Protein AF-A0A524MIC6-F1 (afdb_monomer_lite)

Foldseek 3Di:
DVVVVVVVVVVPVVDPPDAAEEDEDEDAADLPPDPVSVVVVVVVVVVCVVDVRYDYDYHYPHDPD

Radius of gyration: 20.26 Å; chains: 1; bounding box: 34×16×63 Å

Secondary structure (DSSP, 8-state):
-HHHHHHHHHHHHS---PPPEEEEEEESS-STT-HHHHHHHHHHHHHHHH-TTEEEEEEE-TT--

Structure (mmCIF, N/CA/C/O backbone):
data_AF-A0A524MIC6-F1
#
_entry.id   AF-A0A524MIC6-F1
#
loop_
_atom_site.group_PDB
_atom_site.id
_atom_site.type_symbol
_atom_site.label_atom_id
_atom_site.label_alt_id
_atom_site.label_comp_id
_atom_site.label_asym_id
_atom_site.label_entity_id
_atom_site.label_seq_id
_atom_site.pdbx_PDB_ins_code
_atom_site.Cartn_x
_atom_site.Cartn_y
_atom_site.Cartn_z
_atom_site.occupancy
_atom_site.B_iso_or_equiv
_atom_site.auth_seq_id
_atom_site.auth_comp_id
_atom_site.auth_asym_id
_atom_site.auth_atom_id
_atom_site.pdbx_PDB_model_num
ATOM 1 N N . MET A 1 1 ? -19.710 0.886 45.335 1.00 68.56 1 MET A N 1
ATOM 2 C CA . MET A 1 1 ? -18.469 1.062 44.541 1.00 68.56 1 MET A CA 1
ATOM 3 C C . MET A 1 1 ? -18.087 -0.196 43.760 1.00 68.56 1 MET A C 1
ATOM 5 O O . MET A 1 1 ? -18.014 -0.102 42.546 1.00 68.56 1 MET A O 1
ATOM 9 N N . ARG A 1 2 ? -17.946 -1.377 44.387 1.00 76.50 2 ARG A N 1
ATOM 10 C CA . ARG A 1 2 ? -17.647 -2.651 43.683 1.00 76.50 2 ARG A CA 1
ATOM 11 C C . ARG A 1 2 ? -18.632 -3.013 42.560 1.00 76.50 2 ARG A C 1
ATOM 13 O O . ARG A 1 2 ? -18.205 -3.391 41.481 1.00 76.50 2 ARG A O 1
ATOM 20 N N . THR A 1 3 ? -19.933 -2.851 42.785 1.00 73.12 3 THR A N 1
ATOM 21 C CA . THR A 1 3 ? -20.983 -3.135 41.787 1.00 73.12 3 THR A CA 1
ATOM 22 C C . THR A 1 3 ? -20.969 -2.173 40.598 1.00 73.12 3 THR A C 1
ATOM 24 O O . THR A 1 3 ? -21.161 -2.603 39.468 1.00 73.12 3 THR A O 1
ATOM 27 N N . LEU A 1 4 ? -20.673 -0.891 40.834 1.00 72.12 4 LEU A N 1
ATOM 28 C CA . LEU A 1 4 ? -20.529 0.114 39.774 1.00 72.12 4 LEU A CA 1
ATOM 29 C C . LEU A 1 4 ? -19.299 -0.180 38.898 1.00 72.12 4 LEU A C 1
ATOM 31 O O . LEU A 1 4 ? -19.356 -0.075 37.680 1.00 72.12 4 LEU A O 1
ATOM 35 N N . MET A 1 5 ? -18.206 -0.615 39.527 1.00 73.19 5 MET A N 1
ATOM 36 C CA . MET A 1 5 ? -16.955 -0.963 38.854 1.00 73.19 5 MET A CA 1
ATOM 37 C C . MET A 1 5 ? -17.091 -2.225 37.983 1.00 73.19 5 MET A C 1
ATOM 39 O O . MET A 1 5 ? -16.567 -2.252 36.874 1.00 73.19 5 MET A O 1
ATOM 43 N N . LEU A 1 6 ? -17.852 -3.234 38.435 1.00 73.81 6 LEU A N 1
ATOM 44 C CA . LEU A 1 6 ? -18.178 -4.407 37.611 1.00 73.81 6 LEU A CA 1
ATOM 45 C C . LEU A 1 6 ? -19.063 -4.053 36.405 1.00 73.81 6 LEU A C 1
ATOM 47 O O . LEU A 1 6 ? -18.853 -4.597 35.325 1.00 73.81 6 LEU A O 1
ATOM 51 N N . ALA A 1 7 ? -20.028 -3.144 36.571 1.00 70.38 7 ALA A N 1
ATOM 52 C CA . ALA A 1 7 ? -20.914 -2.730 35.484 1.00 70.38 7 ALA A CA 1
ATOM 53 C C . ALA A 1 7 ? -20.172 -1.943 34.386 1.00 70.38 7 ALA A C 1
ATOM 55 O O . ALA A 1 7 ? -20.383 -2.204 33.206 1.00 70.38 7 ALA A O 1
ATOM 56 N N . VAL A 1 8 ? -19.255 -1.040 34.756 1.00 69.31 8 VAL A N 1
ATOM 57 C CA . VAL A 1 8 ? -18.416 -0.295 33.794 1.00 69.31 8 VAL A CA 1
ATOM 58 C C . VAL A 1 8 ? -17.473 -1.233 33.034 1.00 69.31 8 VAL A C 1
ATOM 60 O O . VAL A 1 8 ? -17.331 -1.110 31.821 1.00 69.31 8 VAL A O 1
ATOM 63 N N . LEU A 1 9 ? -16.884 -2.220 33.717 1.00 69.62 9 LEU A N 1
ATOM 64 C CA . LEU A 1 9 ? -16.025 -3.222 33.082 1.00 69.62 9 LEU A CA 1
ATOM 65 C C . LEU A 1 9 ? -16.799 -4.080 32.065 1.00 69.62 9 LEU A C 1
ATOM 67 O O . LEU A 1 9 ? -16.312 -4.315 30.963 1.00 69.62 9 LEU A O 1
ATOM 71 N N . ALA A 1 10 ? -18.019 -4.504 32.413 1.00 65.81 10 ALA A N 1
ATOM 72 C CA . ALA A 1 10 ? -18.896 -5.255 31.517 1.00 65.81 10 ALA A CA 1
ATOM 73 C C . ALA A 1 10 ? -19.337 -4.429 30.295 1.00 65.81 10 ALA A C 1
ATOM 75 O O . ALA A 1 10 ? -19.456 -4.975 29.204 1.00 65.81 10 ALA A O 1
ATOM 76 N N . MET A 1 11 ? -19.530 -3.115 30.452 1.00 62.47 11 MET A N 1
ATOM 77 C CA . MET A 1 11 ? -19.922 -2.219 29.360 1.00 62.47 11 MET A CA 1
ATO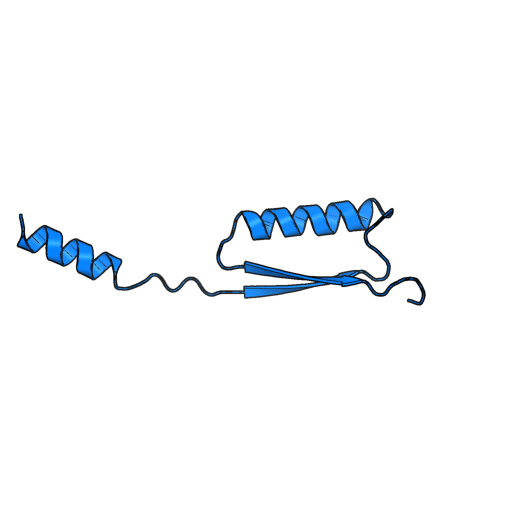M 78 C C . MET A 1 11 ? -18.761 -1.906 28.401 1.00 62.47 11 MET A C 1
ATOM 80 O O . MET A 1 11 ? -18.995 -1.780 27.206 1.00 62.47 11 MET A O 1
ATOM 84 N N . CYS A 1 12 ? -17.510 -1.880 28.882 1.00 61.53 12 CYS A N 1
ATOM 85 C CA . CYS A 1 12 ? -16.319 -1.834 28.019 1.00 61.53 12 CYS A CA 1
ATOM 86 C C . CYS A 1 12 ? -16.088 -3.136 27.228 1.00 61.53 12 CYS A C 1
ATOM 88 O O . CYS A 1 12 ? -15.433 -3.110 26.190 1.00 61.53 12 CYS A O 1
ATOM 90 N N . LEU A 1 13 ? -16.597 -4.273 27.718 1.00 57.75 13 LEU A N 1
ATOM 91 C CA . LEU A 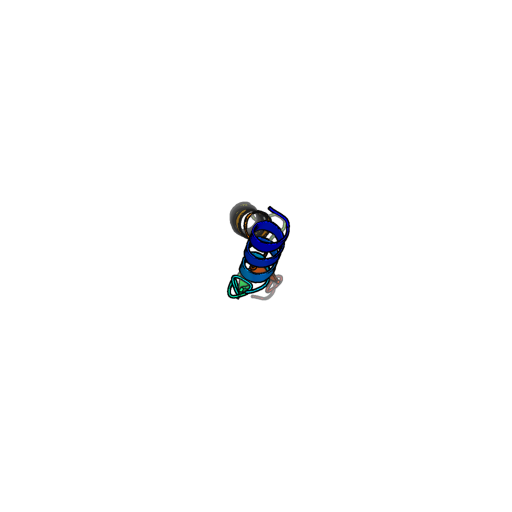1 13 ? -16.473 -5.585 27.068 1.00 57.75 13 LEU A CA 1
ATOM 92 C C . LEU A 1 13 ? -17.498 -5.808 25.947 1.00 57.75 13 LEU A C 1
ATOM 94 O O . LEU A 1 13 ? -17.293 -6.691 25.114 1.00 57.75 13 LEU A O 1
ATOM 98 N N . VAL A 1 14 ? -18.576 -5.016 25.894 1.00 58.50 14 VAL A N 1
ATOM 99 C CA . VAL A 1 14 ? -19.481 -4.963 24.735 1.00 58.50 14 VAL A CA 1
ATOM 100 C C . VAL A 1 14 ? -18.762 -4.162 23.653 1.00 58.50 14 VAL A C 1
ATOM 102 O O . VAL A 1 14 ? -18.927 -2.954 23.514 1.00 58.50 14 VAL A O 1
ATOM 105 N N . GLY A 1 15 ? -17.845 -4.858 22.986 1.00 58.25 15 GLY A N 1
ATOM 106 C CA . GLY A 1 15 ? -16.850 -4.300 22.090 1.00 58.25 15 GLY A CA 1
ATOM 107 C C . GLY A 1 15 ? -17.453 -3.401 21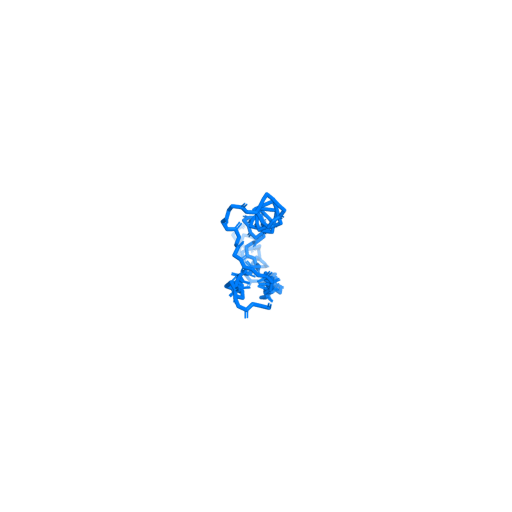.022 1.00 58.25 15 GLY A C 1
ATOM 108 O O . GLY A 1 15 ? -18.403 -3.761 20.328 1.00 58.25 15 GLY A O 1
ATOM 109 N N . ILE A 1 16 ? -16.837 -2.236 20.865 1.00 65.00 16 ILE A N 1
ATOM 110 C CA . ILE A 1 16 ? -16.940 -1.444 19.648 1.00 65.00 16 ILE A CA 1
ATOM 111 C C . ILE A 1 16 ? -16.326 -2.311 18.546 1.00 65.00 16 ILE A C 1
ATOM 113 O O . ILE A 1 16 ? -15.106 -2.441 18.461 1.00 65.00 16 ILE A O 1
ATOM 117 N N . THR A 1 17 ? -17.154 -2.972 17.740 1.00 65.38 17 THR A N 1
ATOM 118 C CA . THR A 1 17 ? -16.679 -3.643 16.529 1.00 65.38 17 THR A CA 1
ATOM 119 C C . THR A 1 17 ? -16.317 -2.557 15.524 1.00 65.38 17 THR A C 1
ATOM 121 O O . THR A 1 17 ? -17.191 -2.029 14.836 1.00 65.38 17 THR A O 1
ATOM 124 N N . VAL A 1 18 ? -15.042 -2.177 15.477 1.00 69.50 18 VAL A N 1
ATOM 125 C CA . VAL A 1 18 ? -14.515 -1.369 14.376 1.00 69.50 18 VAL A CA 1
ATOM 126 C C . VAL A 1 18 ? -14.445 -2.292 13.159 1.00 69.50 18 VAL A C 1
ATOM 128 O O . VAL A 1 18 ? -13.875 -3.381 13.241 1.00 69.50 18 VAL A O 1
ATOM 131 N N . ALA A 1 19 ? -15.120 -1.921 12.072 1.00 79.44 19 ALA A N 1
ATOM 132 C CA . ALA A 1 19 ? -15.095 -2.698 10.839 1.00 79.44 19 ALA A CA 1
ATOM 133 C C . ALA A 1 19 ? -13.673 -2.674 10.269 1.00 79.44 19 ALA A C 1
ATOM 135 O O . ALA A 1 19 ? -13.136 -1.595 10.065 1.00 79.44 19 ALA A O 1
ATOM 136 N N . ALA A 1 20 ? -13.077 -3.844 10.035 1.00 89.50 20 ALA A N 1
ATOM 137 C CA . ALA A 1 20 ? -11.764 -3.936 9.409 1.00 89.50 20 ALA A CA 1
ATOM 138 C C . ALA A 1 20 ? -11.876 -3.838 7.880 1.00 89.50 20 ALA A C 1
ATOM 140 O O . ALA A 1 20 ? -12.806 -4.399 7.293 1.00 89.50 20 ALA A O 1
ATOM 141 N N . TYR A 1 21 ? -10.924 -3.156 7.243 1.00 92.00 21 TYR A N 1
ATOM 142 C CA . TYR A 1 21 ? -10.890 -2.929 5.799 1.00 92.00 21 TYR A CA 1
ATOM 143 C C . TYR A 1 21 ? -9.560 -3.372 5.192 1.00 92.00 21 TYR A C 1
ATOM 145 O O . TYR A 1 21 ? -8.490 -2.966 5.641 1.00 92.00 21 TYR A O 1
ATOM 153 N N . ASP A 1 22 ? -9.638 -4.124 4.097 1.00 95.06 22 ASP A N 1
ATOM 154 C CA . ASP A 1 22 ? -8.477 -4.482 3.287 1.00 95.06 22 ASP A CA 1
ATOM 155 C C . ASP A 1 22 ? -8.436 -3.609 2.028 1.00 95.06 22 ASP A C 1
ATOM 157 O O . ASP A 1 22 ? -9.370 -3.608 1.222 1.00 95.06 22 ASP A O 1
ATOM 161 N N . VAL A 1 23 ? -7.345 -2.862 1.847 1.00 94.06 23 VAL A N 1
ATOM 162 C CA . VAL A 1 23 ? -7.143 -1.956 0.709 1.00 94.06 23 VAL A CA 1
ATOM 163 C C . VAL A 1 23 ? -6.030 -2.490 -0.188 1.00 94.06 23 VAL A C 1
ATOM 165 O O . VAL A 1 23 ? -4.969 -2.899 0.282 1.00 94.06 23 VAL A O 1
ATOM 168 N N . ALA A 1 24 ? -6.245 -2.456 -1.504 1.00 96.56 24 ALA A N 1
ATOM 169 C CA . ALA A 1 24 ? -5.222 -2.791 -2.488 1.00 96.56 24 ALA A CA 1
ATOM 170 C C . ALA A 1 24 ? -4.948 -1.612 -3.427 1.00 96.56 24 ALA A C 1
ATOM 172 O O . ALA A 1 24 ? -5.877 -0.944 -3.880 1.00 96.56 24 ALA A O 1
ATOM 173 N N . ILE A 1 25 ? -3.673 -1.391 -3.748 1.00 96.00 25 ILE A N 1
ATOM 174 C CA . ILE A 1 25 ? -3.228 -0.402 -4.735 1.00 96.00 25 ILE A CA 1
ATOM 175 C C . ILE A 1 25 ? -2.519 -1.123 -5.865 1.00 96.00 25 ILE A C 1
ATOM 177 O O . ILE A 1 25 ? -1.591 -1.894 -5.630 1.00 96.00 25 ILE A O 1
ATOM 181 N N . PHE A 1 26 ? -2.944 -0.834 -7.089 1.00 96.50 26 PHE A N 1
ATOM 182 C CA . PHE A 1 26 ? -2.255 -1.254 -8.297 1.00 96.50 26 PHE A CA 1
ATOM 183 C C . PHE A 1 26 ? -1.348 -0.126 -8.791 1.00 96.50 26 PHE A C 1
ATOM 185 O O . PHE A 1 26 ? -1.819 0.979 -9.065 1.00 96.50 26 PHE A O 1
ATOM 192 N N . VAL A 1 27 ? -0.055 -0.411 -8.904 1.00 96.88 27 VAL A N 1
ATOM 193 C CA . VAL A 1 27 ? 0.956 0.489 -9.455 1.00 96.88 27 VAL A CA 1
ATOM 194 C C . VAL A 1 27 ? 1.302 -0.019 -10.857 1.00 96.88 27 VAL A C 1
ATOM 196 O O . VAL A 1 27 ? 1.876 -1.105 -10.968 1.00 96.88 27 VAL A O 1
ATOM 199 N N . PRO A 1 28 ? 0.969 0.721 -11.935 1.00 95.38 28 PRO A N 1
ATOM 200 C CA . PRO A 1 28 ? 1.302 0.342 -13.309 1.00 95.38 28 PRO A CA 1
ATOM 201 C C . PRO A 1 28 ? 2.787 0.627 -13.587 1.00 95.38 28 PRO A C 1
ATOM 203 O O . PRO A 1 28 ? 3.153 1.548 -14.319 1.00 95.38 28 PRO A O 1
ATOM 206 N N . GLY A 1 29 ? 3.649 -0.114 -12.900 1.00 94.75 29 GLY A N 1
ATOM 207 C CA . GLY A 1 29 ? 5.089 0.076 -12.863 1.00 94.75 29 GLY A CA 1
ATOM 208 C C . GLY A 1 29 ? 5.697 -0.535 -11.602 1.00 94.75 29 GLY A C 1
ATOM 209 O O . GLY A 1 29 ? 5.111 -1.426 -10.981 1.00 94.75 29 GLY A O 1
ATOM 210 N N . VAL A 1 30 ? 6.836 0.020 -11.190 1.00 96.06 30 VAL A N 1
ATOM 211 C CA . VAL A 1 30 ? 7.456 -0.188 -9.875 1.00 96.06 30 VAL A CA 1
ATOM 212 C C . VAL A 1 30 ? 7.439 1.122 -9.093 1.00 96.06 30 VAL A C 1
ATOM 214 O O . VAL A 1 30 ? 7.586 2.192 -9.679 1.00 96.06 30 VAL A O 1
ATOM 217 N N . VAL A 1 31 ? 7.263 1.055 -7.778 1.00 97.19 31 VAL A N 1
ATOM 218 C CA . VAL A 1 31 ? 7.273 2.215 -6.881 1.00 97.19 31 VAL A CA 1
ATOM 219 C C . VAL A 1 31 ? 8.648 2.869 -6.887 1.00 97.19 31 VAL A C 1
ATOM 221 O O . VAL A 1 31 ? 8.752 4.083 -7.035 1.00 97.19 31 VAL A O 1
ATOM 224 N N . ALA A 1 32 ? 9.701 2.059 -6.769 1.00 96.12 32 ALA A N 1
ATOM 225 C CA . ALA A 1 32 ? 11.068 2.544 -6.650 1.00 96.12 32 ALA A CA 1
ATOM 226 C C . ALA A 1 32 ? 11.495 3.388 -7.861 1.00 96.12 32 ALA A C 1
ATOM 228 O O . ALA A 1 32 ? 11.448 2.932 -9.004 1.00 96.12 32 ALA A O 1
ATOM 229 N N . GLY A 1 33 ? 11.969 4.607 -7.598 1.00 94.56 33 GLY A N 1
ATOM 230 C CA . GLY A 1 33 ? 12.490 5.509 -8.626 1.00 94.56 33 GLY A CA 1
ATOM 231 C C . GLY A 1 33 ? 11.421 6.325 -9.356 1.00 94.56 33 GLY A C 1
ATOM 232 O O . GLY A 1 33 ? 11.769 7.118 -10.231 1.00 94.56 33 GLY A O 1
ATOM 233 N N . SER A 1 34 ? 10.143 6.176 -8.994 1.00 95.00 34 SER A N 1
ATOM 234 C CA . SER A 1 34 ? 9.055 7.041 -9.451 1.00 95.00 34 SER A CA 1
ATOM 235 C C . SER A 1 34 ? 8.587 7.926 -8.292 1.00 95.00 34 SER A C 1
ATOM 237 O O . SER A 1 34 ? 7.849 7.440 -7.432 1.00 95.00 34 SER A O 1
ATOM 239 N N . PRO A 1 35 ? 8.934 9.230 -8.272 1.00 96.94 35 PRO A N 1
ATOM 240 C CA . PRO A 1 35 ? 8.510 10.135 -7.200 1.00 96.94 35 PRO A CA 1
ATOM 241 C C . PRO A 1 35 ? 6.995 10.116 -6.965 1.00 96.94 35 PRO A C 1
ATOM 243 O O . PRO A 1 35 ? 6.532 10.142 -5.831 1.00 96.94 35 PRO A O 1
ATOM 246 N N . LEU A 1 36 ? 6.215 9.979 -8.041 1.00 97.12 36 LEU A N 1
ATOM 247 C CA . LEU A 1 36 ? 4.758 9.916 -7.965 1.00 97.12 36 LEU A CA 1
ATOM 248 C C . LEU A 1 36 ? 4.258 8.674 -7.209 1.00 97.12 36 LEU A C 1
ATOM 250 O O . LEU A 1 36 ? 3.331 8.767 -6.405 1.00 97.12 36 LEU A O 1
ATOM 254 N N . TYR A 1 37 ? 4.840 7.504 -7.476 1.00 97.06 37 TYR A N 1
ATOM 255 C CA . TYR A 1 37 ? 4.412 6.261 -6.830 1.00 97.06 37 TYR A CA 1
ATOM 256 C C . TYR A 1 37 ? 4.937 6.160 -5.398 1.00 97.06 37 TYR A C 1
ATOM 258 O O . TYR A 1 37 ? 4.224 5.661 -4.527 1.00 97.06 37 TYR A O 1
ATOM 266 N N . GLU A 1 38 ? 6.136 6.681 -5.136 1.00 97.75 38 GLU A N 1
ATOM 267 C CA . GLU A 1 38 ? 6.693 6.789 -3.787 1.00 97.75 38 GLU A CA 1
ATOM 268 C C . GLU A 1 38 ? 5.813 7.670 -2.891 1.00 97.75 38 GLU A C 1
ATOM 270 O O . GLU A 1 38 ? 5.451 7.256 -1.788 1.00 97.75 38 GLU A O 1
ATOM 275 N N . GLU A 1 39 ? 5.390 8.841 -3.376 1.00 97.94 39 GLU A N 1
ATOM 276 C CA . GLU A 1 39 ? 4.486 9.730 -2.638 1.00 97.94 39 GLU A CA 1
ATOM 277 C C . GLU A 1 39 ? 3.104 9.100 -2.416 1.00 97.94 39 GLU A C 1
ATOM 279 O O . GLU A 1 39 ? 2.569 9.167 -1.305 1.00 97.94 39 GLU A O 1
ATOM 284 N N . LEU A 1 40 ? 2.549 8.427 -3.432 1.00 96.94 40 LEU A N 1
ATOM 285 C CA . LEU A 1 40 ? 1.274 7.714 -3.324 1.00 96.94 40 LEU A CA 1
ATOM 286 C C . LEU A 1 40 ? 1.322 6.630 -2.237 1.00 96.94 40 LEU A C 1
ATOM 288 O O . LEU A 1 40 ? 0.481 6.610 -1.336 1.00 96.94 40 LEU A O 1
ATOM 292 N N . VAL A 1 41 ? 2.306 5.730 -2.310 1.00 96.94 41 VAL A N 1
ATOM 293 C CA . VAL A 1 41 ? 2.441 4.609 -1.369 1.00 96.94 41 VAL A CA 1
ATOM 294 C C . VAL A 1 41 ? 2.778 5.111 0.035 1.00 96.94 41 VAL A C 1
ATOM 296 O O . VAL A 1 41 ? 2.245 4.587 1.014 1.00 96.94 41 VAL A O 1
ATOM 299 N N . SER A 1 42 ? 3.597 6.157 0.160 1.00 97.31 42 SER A N 1
ATOM 300 C CA . SER A 1 42 ? 3.906 6.793 1.445 1.00 97.31 42 SER A CA 1
ATOM 301 C C . SER A 1 42 ? 2.658 7.385 2.109 1.00 97.31 42 SER A C 1
ATOM 303 O O . SER A 1 42 ? 2.399 7.131 3.288 1.00 97.31 42 SER A O 1
ATOM 305 N N . GLY A 1 43 ? 1.826 8.101 1.344 1.00 96.56 43 GLY A N 1
ATOM 306 C CA . GLY A 1 43 ? 0.569 8.658 1.843 1.00 96.56 43 GLY A CA 1
ATOM 307 C C . GLY A 1 43 ? -0.389 7.584 2.357 1.00 96.56 43 GLY A C 1
ATOM 308 O O . GLY A 1 43 ? -0.960 7.731 3.438 1.00 96.56 43 GLY A O 1
ATOM 309 N N . VAL A 1 44 ? -0.525 6.475 1.629 1.00 95.88 44 VAL A N 1
ATOM 310 C CA . VAL A 1 44 ? -1.433 5.385 2.020 1.00 95.88 44 VAL A CA 1
ATOM 311 C C . VAL A 1 44 ? -0.891 4.622 3.228 1.00 95.88 44 VAL A C 1
ATOM 313 O O . VAL A 1 44 ? -1.648 4.327 4.150 1.00 95.88 44 VAL A O 1
ATOM 316 N N . ASN A 1 45 ? 0.420 4.372 3.289 1.00 96.06 45 ASN A N 1
ATOM 317 C CA . ASN A 1 45 ? 1.050 3.776 4.469 1.00 96.06 45 ASN A CA 1
ATOM 318 C C . ASN A 1 45 ? 0.842 4.625 5.726 1.00 96.06 45 ASN A C 1
ATOM 320 O O . ASN A 1 45 ? 0.631 4.069 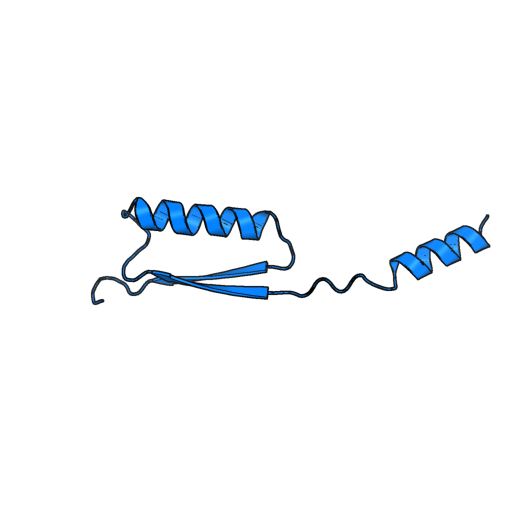6.801 1.00 96.06 45 ASN A O 1
ATOM 324 N N . ARG A 1 46 ? 0.855 5.960 5.605 1.00 96.50 46 ARG A N 1
ATOM 325 C CA . ARG A 1 46 ? 0.545 6.841 6.738 1.00 96.50 46 ARG A CA 1
ATOM 326 C C . ARG A 1 46 ? -0.883 6.629 7.242 1.00 96.50 46 ARG A C 1
ATOM 328 O O . ARG A 1 46 ? -1.077 6.486 8.441 1.00 96.50 46 ARG A O 1
ATOM 335 N N . VAL A 1 47 ? -1.859 6.539 6.338 1.00 93.31 47 VAL A N 1
ATOM 336 C CA . VAL A 1 47 ? -3.262 6.270 6.704 1.00 93.31 47 VAL A CA 1
ATOM 337 C C . VAL A 1 47 ? -3.394 4.921 7.412 1.00 93.31 47 VAL A C 1
ATOM 339 O O . VAL A 1 47 ? -4.043 4.838 8.449 1.00 93.31 47 VAL A O 1
ATOM 342 N N . VAL A 1 48 ? -2.744 3.877 6.903 1.00 95.00 48 VAL A N 1
ATOM 343 C CA . VAL A 1 48 ? -2.758 2.539 7.517 1.00 95.00 48 VAL A CA 1
ATOM 344 C C . VAL A 1 48 ? -2.107 2.553 8.903 1.00 95.00 48 VAL A C 1
ATOM 346 O O . VAL A 1 48 ? -2.614 1.935 9.829 1.00 95.00 48 VAL A O 1
ATOM 349 N N . ALA A 1 49 ? -1.014 3.297 9.087 1.00 94.19 49 ALA A N 1
ATOM 350 C CA . ALA A 1 49 ? -0.356 3.421 10.388 1.00 94.19 49 ALA A CA 1
ATOM 351 C C . ALA A 1 49 ? -1.219 4.149 11.437 1.00 94.19 49 ALA A C 1
ATOM 353 O O . ALA A 1 49 ? -1.081 3.895 12.633 1.00 94.19 49 ALA A O 1
ATOM 354 N N . GLU A 1 50 ? -2.099 5.051 10.996 1.00 95.19 50 GLU A N 1
ATOM 355 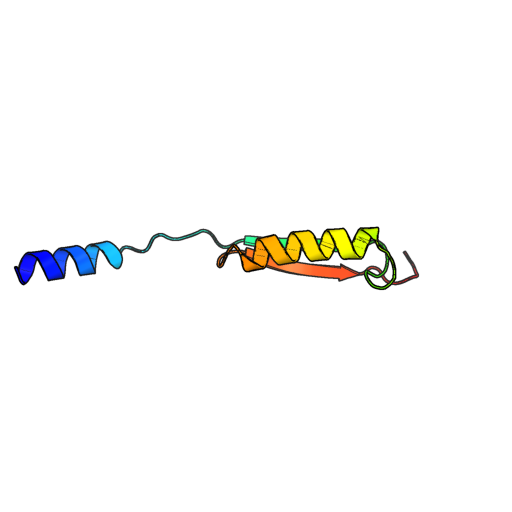C CA . GLU A 1 50 ? -3.010 5.816 11.854 1.00 95.19 50 GLU A CA 1
ATOM 356 C C . GLU A 1 50 ? -4.318 5.063 12.171 1.00 95.19 50 GLU A C 1
ATOM 358 O O . GLU A 1 50 ? -5.020 5.447 13.107 1.00 95.19 50 GLU A O 1
ATOM 363 N N . ASN A 1 51 ? -4.643 3.987 11.439 1.00 92.88 51 ASN A N 1
ATOM 364 C CA . ASN A 1 51 ? -5.903 3.244 11.569 1.00 92.88 51 ASN A CA 1
ATOM 365 C C . ASN A 1 51 ? -5.640 1.742 11.779 1.00 92.88 51 ASN A C 1
ATOM 367 O O . ASN A 1 51 ? -5.271 1.025 10.853 1.00 92.88 51 ASN A O 1
ATOM 371 N N . ALA A 1 52 ? -5.860 1.252 13.005 1.00 86.88 52 ALA A N 1
ATOM 372 C CA . ALA A 1 52 ? -5.550 -0.130 13.402 1.00 86.88 52 ALA A CA 1
ATOM 373 C C . ALA A 1 52 ? -6.413 -1.204 12.708 1.00 86.88 52 ALA A C 1
ATOM 375 O O . ALA A 1 52 ? -6.099 -2.391 12.768 1.00 86.88 52 ALA A O 1
ATOM 376 N N . ASP A 1 53 ? -7.512 -0.792 12.089 1.00 92.00 53 ASP A N 1
ATOM 377 C CA . ASP A 1 53 ? -8.496 -1.617 11.397 1.00 92.00 53 ASP A CA 1
ATOM 378 C C . ASP A 1 53 ? -8.284 -1.674 9.876 1.00 92.00 53 ASP A C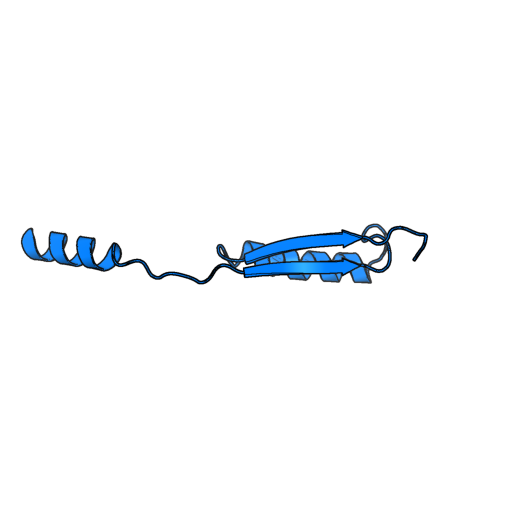 1
ATOM 380 O O . ASP A 1 53 ? -9.039 -2.348 9.182 1.00 92.00 53 ASP A O 1
ATOM 384 N N . VAL A 1 54 ? -7.253 -1.015 9.340 1.00 94.00 54 VAL A N 1
ATOM 385 C CA . VAL A 1 54 ? -6.975 -0.990 7.898 1.00 94.00 54 VAL A CA 1
ATOM 386 C C . VAL A 1 54 ? -5.712 -1.783 7.580 1.00 94.00 54 VAL A C 1
ATOM 388 O O . VAL A 1 54 ? -4.686 -1.630 8.238 1.00 94.00 54 VAL A O 1
ATOM 391 N N . THR A 1 55 ? -5.753 -2.602 6.529 1.00 95.19 55 THR A N 1
ATOM 392 C CA . THR A 1 55 ? -4.563 -3.243 5.953 1.00 95.19 55 THR A CA 1
ATOM 393 C C . THR A 1 55 ? -4.335 -2.789 4.511 1.00 95.19 55 THR A C 1
ATOM 395 O O . THR A 1 55 ? -5.262 -2.356 3.822 1.00 95.19 55 THR A O 1
ATOM 398 N N . LEU A 1 56 ? -3.084 -2.867 4.046 1.00 96.62 56 LEU A N 1
ATOM 399 C CA . LEU A 1 56 ? -2.694 -2.465 2.695 1.00 96.62 56 LEU A CA 1
ATOM 400 C C . LEU A 1 56 ? -1.913 -3.561 1.977 1.00 96.62 56 LEU A C 1
ATOM 402 O O . LEU A 1 56 ? -0.948 -4.111 2.507 1.00 96.62 56 LEU A O 1
ATOM 406 N N . LYS A 1 57 ? -2.268 -3.782 0.710 1.00 97.62 57 LYS A N 1
ATOM 407 C CA . LYS A 1 57 ? -1.468 -4.523 -0.264 1.00 97.62 57 LYS A CA 1
ATOM 408 C C . LYS A 1 57 ? -1.108 -3.636 -1.453 1.00 97.62 57 LYS A C 1
ATOM 410 O O . LYS A 1 57 ? -1.988 -3.123 -2.139 1.00 97.62 57 LYS A O 1
ATOM 415 N N . VAL A 1 58 ? 0.182 -3.513 -1.744 1.00 97.38 58 VAL A N 1
ATOM 416 C CA . VAL A 1 58 ? 0.668 -2.863 -2.969 1.00 97.38 58 VAL A CA 1
ATOM 417 C C . VAL A 1 58 ? 0.987 -3.937 -4.009 1.00 97.38 58 VAL A C 1
ATOM 419 O O . VAL A 1 58 ? 1.651 -4.927 -3.703 1.00 97.38 58 VAL A O 1
ATOM 422 N N . LEU A 1 59 ? 0.470 -3.760 -5.222 1.00 97.44 59 LEU A N 1
ATOM 423 C CA . LEU A 1 59 ? 0.680 -4.627 -6.377 1.00 97.44 59 LEU A CA 1
ATOM 424 C C . LEU A 1 59 ? 1.407 -3.830 -7.460 1.00 97.44 59 LEU A C 1
ATOM 426 O O . LEU A 1 59 ? 0.810 -2.961 -8.092 1.00 97.44 59 LEU A O 1
ATOM 430 N N . GLU A 1 60 ? 2.682 -4.131 -7.670 1.00 97.19 60 GLU A N 1
ATOM 431 C CA . GLU A 1 60 ? 3.490 -3.556 -8.746 1.00 97.19 60 GLU A CA 1
ATOM 432 C C . GLU A 1 60 ? 3.352 -4.400 -10.016 1.00 97.19 60 GLU A C 1
ATOM 434 O O . GLU A 1 60 ? 3.519 -5.620 -9.978 1.00 97.19 60 GLU A O 1
ATOM 439 N N . ALA A 1 61 ? 3.044 -3.753 -11.141 1.00 95.75 61 ALA A N 1
ATOM 440 C CA . ALA A 1 61 ? 2.944 -4.404 -12.448 1.00 95.75 61 ALA A CA 1
ATOM 441 C C . ALA A 1 61 ? 4.318 -4.721 -13.070 1.00 95.75 61 ALA A C 1
ATOM 443 O O . ALA A 1 61 ? 4.399 -5.503 -14.013 1.00 95.75 61 ALA A O 1
ATOM 444 N N . GLY A 1 62 ? 5.401 -4.156 -12.528 1.00 92.44 62 GLY A N 1
ATOM 445 C CA . GLY A 1 62 ? 6.760 -4.391 -13.009 1.00 92.44 62 GLY A CA 1
ATOM 446 C C . GLY A 1 62 ? 7.175 -3.394 -14.089 1.00 92.44 62 GLY A C 1
ATOM 447 O O . GLY A 1 62 ? 6.979 -2.197 -13.915 1.00 92.44 62 GLY A O 1
ATOM 448 N N . PHE A 1 63 ? 7.820 -3.878 -15.152 1.00 87.69 63 PHE A N 1
ATOM 449 C CA . PHE A 1 63 ? 8.306 -3.054 -16.273 1.00 87.69 63 PHE A CA 1
ATOM 450 C C . PHE A 1 63 ? 7.670 -3.423 -17.622 1.00 87.69 63 PHE A C 1
ATOM 452 O O . PHE A 1 63 ? 7.980 -2.793 -18.630 1.00 87.69 63 PHE A O 1
ATOM 459 N N . ASP A 1 64 ? 6.823 -4.452 -17.640 1.00 80.81 64 ASP A N 1
ATOM 460 C CA . ASP A 1 64 ? 6.150 -4.990 -18.828 1.00 80.81 64 ASP A CA 1
ATOM 461 C C . ASP A 1 64 ? 4.635 -4.749 -18.713 1.00 80.81 64 ASP A C 1
ATOM 463 O O . ASP A 1 64 ? 3.826 -5.677 -18.766 1.00 80.81 64 ASP A O 1
ATOM 467 N N . GLN A 1 65 ? 4.280 -3.494 -18.411 1.00 62.38 65 GLN A N 1
ATOM 468 C CA . GLN A 1 65 ? 2.901 -3.022 -18.241 1.00 62.38 65 GLN A CA 1
ATOM 469 C C . GLN A 1 65 ? 2.319 -2.372 -19.496 1.00 62.38 65 GLN A C 1
ATOM 471 O O . GLN A 1 65 ? 3.084 -1.737 -20.259 1.00 62.38 65 GLN A O 1
#

Sequence (65 aa):
MRTLMLAVLAMCLVGITVAAYDVAIFVPGVVAGSPLYEELVSGVNRVVAENADVTLKVLEAGFDQ

pLDDT: mean 86.5, std 13.3, range [57.75, 97.94]